Protein AF-A0AA87ALM3-F1 (afdb_monomer)

Organism: NCBI:txid562981

Solvent-accessible surface area (backbone atoms only — not comparable to full-atom values): 8123 Å² total; per-residue (Å²): 112,67,69,60,52,53,49,50,52,51,50,52,59,68,66,51,76,94,57,95,68,66,71,77,33,74,68,50,45,50,55,51,43,54,54,38,52,52,52,49,54,51,22,57,49,38,73,71,51,84,84,54,85,80,40,57,64,40,59,69,47,34,62,58,46,52,49,51,41,50,48,55,53,52,50,56,49,49,52,48,41,77,77,27,73,82,46,48,84,44,40,66,59,57,56,50,46,66,54,50,51,60,53,51,51,53,49,52,54,50,54,50,55,39,47,76,72,72,48,84,88,54,73,66,55,58,53,50,59,75,71,51,81,83,83,78,79,129

Structure (mmCIF, N/CA/C/O backbone):
data_AF-A0AA87ALM3-F1
#
_entry.id   AF-A0AA87ALM3-F1
#
loop_
_atom_site.group_PDB
_atom_site.id
_atom_site.type_symbol
_atom_site.label_atom_id
_atom_site.label_alt_id
_atom_site.label_comp_id
_atom_site.label_asym_id
_atom_site.label_entity_id
_atom_site.label_seq_id
_atom_site.pdbx_PDB_ins_code
_atom_site.Cartn_x
_atom_site.Cartn_y
_atom_site.Cartn_z
_atom_site.occupancy
_atom_site.B_iso_or_equiv
_atom_site.auth_seq_id
_atom_site.auth_comp_id
_atom_site.auth_asym_id
_atom_site.auth_atom_id
_atom_site.pdbx_PDB_model_num
ATOM 1 N N . MET A 1 1 ? 20.406 3.334 21.772 1.00 60.72 1 MET A N 1
ATOM 2 C CA . MET A 1 1 ? 19.668 4.413 21.080 1.00 60.72 1 MET A CA 1
ATOM 3 C C . MET A 1 1 ? 18.177 4.104 20.998 1.00 60.72 1 MET A C 1
ATOM 5 O O . MET A 1 1 ? 17.385 4.985 21.301 1.00 60.72 1 MET A O 1
ATOM 9 N N . ASP A 1 2 ? 17.778 2.857 20.725 1.00 66.44 2 ASP A N 1
ATOM 10 C CA . ASP A 1 2 ? 16.359 2.468 20.630 1.00 66.44 2 ASP A CA 1
ATOM 11 C C . ASP A 1 2 ? 15.555 2.674 21.924 1.00 66.44 2 ASP A C 1
ATOM 13 O O . ASP A 1 2 ? 14.453 3.207 21.864 1.00 66.44 2 ASP A O 1
ATOM 17 N N . ILE A 1 3 ? 16.115 2.357 23.104 1.00 80.31 3 ILE A N 1
ATOM 18 C CA . ILE A 1 3 ? 15.449 2.620 24.399 1.00 80.31 3 ILE A CA 1
ATOM 19 C C . ILE A 1 3 ? 15.096 4.106 24.558 1.00 80.31 3 ILE A C 1
ATOM 21 O O . ILE A 1 3 ? 13.989 4.423 24.976 1.00 80.31 3 ILE A O 1
ATOM 25 N N . PHE A 1 4 ? 16.009 5.016 24.199 1.00 76.81 4 PHE A N 1
ATOM 26 C CA . PHE A 1 4 ? 15.784 6.460 24.318 1.00 76.81 4 PHE A CA 1
ATOM 27 C C . PHE A 1 4 ? 14.701 6.947 23.354 1.00 76.81 4 PHE A C 1
ATOM 29 O O . PHE A 1 4 ? 13.864 7.759 23.738 1.00 76.81 4 PHE A O 1
ATOM 36 N N . ILE A 1 5 ? 14.680 6.417 22.128 1.00 74.00 5 ILE A N 1
ATOM 37 C CA . ILE A 1 5 ? 13.649 6.727 21.131 1.00 74.00 5 ILE A CA 1
ATOM 38 C C . ILE A 1 5 ? 12.281 6.228 21.608 1.00 74.00 5 ILE A C 1
ATOM 40 O O . ILE A 1 5 ? 11.302 6.965 21.535 1.00 74.00 5 ILE A O 1
ATOM 44 N N . LEU A 1 6 ? 12.205 5.013 22.155 1.00 75.44 6 LEU A N 1
ATOM 45 C CA . LEU A 1 6 ? 10.966 4.464 22.713 1.00 75.44 6 LEU A CA 1
ATOM 46 C C . LEU A 1 6 ? 10.465 5.279 23.913 1.00 75.44 6 LEU A C 1
ATOM 48 O O . LEU A 1 6 ? 9.267 5.535 24.020 1.00 75.44 6 LEU A O 1
ATOM 52 N N . LEU A 1 7 ? 11.372 5.741 24.776 1.00 80.88 7 LEU A N 1
ATOM 53 C CA . LEU A 1 7 ? 11.045 6.603 25.915 1.00 80.88 7 LEU A CA 1
ATOM 54 C C . LEU A 1 7 ? 10.526 7.970 25.450 1.00 80.88 7 LEU A C 1
ATOM 56 O O . LEU A 1 7 ? 9.526 8.456 25.973 1.00 80.88 7 LEU A O 1
ATOM 60 N N . LEU A 1 8 ? 11.150 8.549 24.421 1.00 76.94 8 LEU A N 1
ATOM 61 C CA . LEU A 1 8 ? 10.709 9.796 23.799 1.00 76.94 8 LEU A CA 1
ATOM 62 C C . LEU A 1 8 ? 9.315 9.639 23.176 1.00 76.94 8 LEU A C 1
ATOM 64 O O . LEU A 1 8 ? 8.441 10.463 23.420 1.00 76.94 8 LEU A O 1
ATOM 68 N N . ILE A 1 9 ? 9.074 8.557 22.431 1.00 79.69 9 ILE A N 1
ATOM 69 C CA . ILE A 1 9 ? 7.758 8.252 21.849 1.00 79.69 9 ILE A CA 1
ATOM 70 C C . ILE A 1 9 ? 6.713 8.089 22.955 1.00 79.69 9 ILE A C 1
ATOM 72 O O . ILE A 1 9 ? 5.637 8.673 22.861 1.00 79.69 9 ILE A O 1
ATOM 76 N N . SER A 1 10 ? 7.029 7.354 24.024 1.00 81.00 10 SER A N 1
ATOM 77 C CA . SER A 1 10 ? 6.128 7.175 25.166 1.00 81.00 10 SER A CA 1
ATOM 78 C C . SER A 1 10 ? 5.821 8.496 25.876 1.00 81.00 10 SER A C 1
ATOM 80 O O . SER A 1 10 ? 4.682 8.715 26.283 1.00 81.00 10 SER A O 1
ATOM 82 N N . LEU A 1 11 ? 6.809 9.385 26.006 1.00 84.12 11 LEU A N 1
ATOM 83 C CA . LEU A 1 11 ? 6.631 10.725 26.565 1.00 84.12 11 LEU A CA 1
ATOM 84 C C . LEU A 1 11 ? 5.727 11.578 25.670 1.00 84.12 11 LEU A C 1
ATOM 86 O O . LEU A 1 11 ? 4.799 12.210 26.167 1.00 84.12 11 LEU A O 1
ATOM 90 N N . PHE A 1 12 ? 5.949 11.557 24.354 1.00 79.19 12 PHE A N 1
ATOM 91 C CA . PHE A 1 12 ? 5.086 12.242 23.394 1.00 79.19 12 PHE A CA 1
ATOM 92 C C . PHE A 1 12 ? 3.653 11.714 23.451 1.00 79.19 12 PHE A C 1
ATOM 94 O O . PHE A 1 12 ? 2.736 12.522 23.494 1.00 79.19 12 PHE A O 1
ATOM 101 N N . VAL A 1 13 ? 3.449 10.393 23.525 1.00 78.75 13 VAL A N 1
ATOM 102 C CA . VAL A 1 13 ? 2.116 9.785 23.686 1.00 78.75 13 VAL A CA 1
ATOM 103 C C . VAL A 1 13 ? 1.457 10.223 24.994 1.00 78.75 13 VAL A C 1
ATOM 105 O O . VAL A 1 13 ? 0.269 10.533 24.999 1.00 78.75 13 VAL A O 1
ATOM 108 N N . TYR A 1 14 ? 2.215 10.294 26.088 1.00 79.56 14 TYR A N 1
ATOM 109 C CA . TYR A 1 14 ? 1.717 10.773 27.379 1.00 79.56 14 TYR A CA 1
ATOM 110 C C . TYR A 1 14 ? 1.316 12.258 27.347 1.00 79.56 14 TYR A C 1
ATOM 112 O O . TYR A 1 14 ? 0.363 12.655 28.012 1.00 79.56 14 TYR A O 1
ATOM 120 N N . LEU A 1 15 ? 2.018 13.068 26.549 1.00 77.94 15 LEU A N 1
ATOM 121 C CA . LEU A 1 15 ? 1.742 14.492 26.344 1.00 77.94 15 LEU A CA 1
ATOM 122 C C . LEU A 1 15 ? 0.576 14.761 25.380 1.00 77.94 15 LEU A C 1
ATOM 124 O O . LEU A 1 15 ? 0.150 15.912 25.272 1.00 77.94 15 LEU A O 1
ATOM 128 N N . ILE A 1 16 ? 0.048 13.746 24.680 1.00 75.50 16 ILE A N 1
ATOM 129 C CA . ILE A 1 16 ? -1.128 13.930 23.823 1.00 75.50 16 ILE A CA 1
ATOM 130 C C . ILE A 1 16 ? -2.324 14.258 24.727 1.00 75.50 16 ILE A C 1
ATOM 132 O O . ILE A 1 16 ? -2.697 13.441 25.575 1.00 75.50 16 ILE A O 1
ATOM 136 N N . PRO A 1 17 ? -2.951 15.437 24.565 1.00 70.94 17 PRO A N 1
ATOM 137 C CA . PRO A 1 17 ? -4.097 15.811 25.373 1.00 70.94 17 PRO A CA 1
ATOM 138 C C . PRO A 1 17 ? -5.227 14.805 25.142 1.00 70.94 17 PRO A C 1
ATOM 140 O O . PRO A 1 17 ? -5.654 14.589 24.007 1.00 70.94 17 PRO A O 1
ATOM 143 N N . LYS A 1 18 ? -5.709 14.187 26.229 1.00 63.50 18 LYS A N 1
ATOM 144 C CA . LYS A 1 18 ? -6.870 13.288 26.210 1.00 63.50 18 LYS A CA 1
ATOM 145 C C . LYS A 1 18 ? -8.108 14.092 25.838 1.00 63.50 18 LYS A C 1
ATOM 147 O O . LYS A 1 18 ? -8.776 14.674 26.684 1.00 63.50 18 LYS A O 1
ATOM 152 N N . THR A 1 19 ? -8.353 14.159 24.546 1.00 66.88 19 THR A N 1
ATOM 153 C CA . THR A 1 19 ? -9.494 14.815 23.924 1.00 66.88 19 THR A CA 1
ATOM 154 C C . THR A 1 19 ? -10.266 13.739 23.168 1.00 66.88 19 THR A C 1
ATOM 156 O O . THR A 1 19 ? -9.651 12.819 22.632 1.00 66.88 19 THR A O 1
ATOM 159 N N . ASP A 1 20 ? -11.597 13.833 23.114 1.00 65.81 20 ASP A N 1
ATOM 160 C CA . ASP A 1 20 ? -12.475 12.844 22.451 1.00 65.81 20 ASP A CA 1
ATOM 161 C C . ASP A 1 20 ? -12.348 12.827 20.911 1.00 65.81 20 ASP A C 1
ATOM 163 O O . ASP A 1 20 ? -13.211 12.323 20.191 1.00 65.81 20 ASP A O 1
ATOM 167 N N . VAL A 1 21 ? -11.276 13.400 20.363 1.00 69.88 21 VAL A N 1
ATOM 168 C CA . VAL A 1 21 ? -11.003 13.353 18.928 1.00 69.88 21 VAL A CA 1
ATOM 169 C C . VAL A 1 21 ? -10.593 11.943 18.521 1.00 69.88 21 VAL A C 1
ATOM 171 O O . VAL A 1 21 ? -9.644 11.359 19.042 1.00 69.88 21 VAL A O 1
ATOM 174 N N . ASP A 1 22 ? -11.294 11.406 17.525 1.00 75.00 22 ASP A N 1
ATOM 175 C CA . ASP A 1 22 ? -10.971 10.119 16.916 1.00 75.00 22 ASP A CA 1
ATOM 176 C C . ASP A 1 22 ? -9.685 10.226 16.074 1.00 75.00 22 ASP A C 1
ATOM 178 O O . ASP A 1 22 ? -9.694 10.468 14.857 1.00 75.00 22 ASP A O 1
ATOM 182 N N . TYR A 1 23 ? -8.546 10.050 16.747 1.00 71.94 23 TYR A N 1
ATOM 183 C CA . TYR A 1 23 ? -7.212 10.042 16.143 1.00 71.94 23 TYR A CA 1
ATOM 184 C C . TYR A 1 23 ? -7.048 8.947 15.079 1.00 71.94 23 TYR A C 1
ATOM 186 O O . TYR A 1 23 ? -6.234 9.106 14.164 1.00 71.94 23 TYR A O 1
ATOM 194 N N . LEU A 1 24 ? -7.833 7.866 15.161 1.00 78.38 24 LEU A N 1
ATOM 195 C CA . LEU A 1 24 ? -7.831 6.754 14.208 1.00 78.38 24 LEU A CA 1
ATOM 196 C C . LEU A 1 24 ? -8.951 6.851 13.165 1.00 78.38 24 LEU A C 1
ATOM 198 O O . LEU A 1 24 ? -9.148 5.920 12.377 1.00 78.38 24 LEU A O 1
ATOM 202 N N . SER A 1 25 ? -9.609 8.006 13.071 1.00 81.19 25 SER A N 1
ATOM 203 C CA . SER A 1 25 ? -10.582 8.276 12.021 1.00 81.19 25 SER A CA 1
ATOM 204 C C . SER A 1 25 ? -9.985 8.041 10.630 1.00 81.19 25 SER A C 1
ATOM 206 O O . SER A 1 25 ? -8.786 8.210 10.370 1.00 81.19 25 SER A O 1
ATOM 208 N N . ASN A 1 26 ? -10.841 7.682 9.672 1.00 79.81 26 ASN A N 1
ATOM 209 C CA . ASN A 1 26 ? -10.420 7.407 8.295 1.00 79.81 26 ASN A CA 1
ATOM 210 C C . ASN A 1 26 ? -9.682 8.605 7.658 1.00 79.81 26 ASN A C 1
ATOM 212 O O . ASN A 1 26 ? -8.780 8.423 6.845 1.00 79.81 26 ASN A O 1
ATOM 216 N N . LYS A 1 27 ? -10.038 9.840 8.039 1.00 83.69 27 LYS A N 1
ATOM 217 C CA . LYS A 1 27 ? -9.372 11.059 7.557 1.00 83.69 27 LYS A CA 1
ATOM 218 C C . LYS A 1 27 ? -7.944 11.170 8.104 1.00 83.69 27 LYS A C 1
ATOM 220 O O . LYS A 1 27 ? -7.017 11.308 7.312 1.00 83.69 27 LYS A O 1
ATOM 225 N N . SER A 1 28 ? -7.781 11.045 9.423 1.00 82.69 28 SER A N 1
ATOM 226 C CA . SER A 1 28 ? -6.485 11.129 10.111 1.00 82.69 28 SER A CA 1
ATOM 227 C C . SER A 1 28 ? -5.529 10.013 9.677 1.00 82.69 28 SER A C 1
ATOM 229 O O . SER A 1 28 ? -4.380 10.249 9.303 1.00 82.69 28 SER A O 1
ATOM 231 N N . THR A 1 29 ? -6.026 8.776 9.616 1.00 85.69 29 THR A N 1
ATOM 232 C CA . THR A 1 29 ? -5.212 7.625 9.203 1.00 85.69 29 THR A CA 1
ATOM 233 C C . THR A 1 29 ? -4.799 7.695 7.734 1.00 85.69 29 THR A C 1
ATOM 235 O O . THR A 1 29 ? -3.701 7.255 7.398 1.00 85.69 29 THR A O 1
ATOM 238 N N . LYS A 1 30 ? -5.622 8.268 6.844 1.00 86.50 30 LYS A N 1
ATOM 239 C CA . LYS A 1 30 ? -5.244 8.512 5.441 1.00 86.50 30 LYS A CA 1
ATOM 240 C C . LYS A 1 30 ? -4.141 9.558 5.310 1.00 86.50 30 LYS A C 1
ATOM 242 O O . LYS A 1 30 ? -3.179 9.304 4.589 1.00 86.50 30 LYS A O 1
ATOM 247 N N . SER A 1 31 ? -4.251 10.696 5.999 1.00 85.62 31 SER A N 1
ATOM 248 C CA . SER A 1 31 ? -3.202 11.723 5.966 1.00 85.62 31 SER A CA 1
ATOM 249 C C . SER A 1 31 ? -1.896 11.208 6.568 1.00 85.62 31 SER A C 1
ATOM 251 O O . SER A 1 31 ? -0.836 11.402 5.977 1.00 85.62 31 SER A O 1
ATOM 253 N N . LEU A 1 32 ? -1.970 10.464 7.678 1.00 87.75 32 LEU A N 1
ATOM 254 C CA . LEU A 1 32 ? -0.801 9.858 8.313 1.00 87.75 32 LEU A CA 1
ATOM 255 C C . LEU A 1 32 ? -0.136 8.808 7.413 1.00 87.75 32 LEU A C 1
ATOM 257 O O . LEU A 1 32 ? 1.080 8.824 7.261 1.00 87.75 32 LEU A O 1
ATOM 261 N N . LYS A 1 33 ? -0.907 7.941 6.742 1.00 87.81 33 LYS A N 1
ATOM 262 C CA . LYS A 1 33 ? -0.366 7.006 5.736 1.00 87.81 33 LYS A CA 1
ATOM 263 C C . LYS A 1 33 ? 0.339 7.727 4.591 1.00 87.81 33 LYS A C 1
ATOM 265 O O . LYS A 1 33 ? 1.381 7.257 4.153 1.00 87.81 33 LYS A O 1
ATOM 270 N N . GLY A 1 34 ? -0.213 8.846 4.119 1.00 89.25 34 GLY A N 1
ATOM 271 C CA . GLY A 1 34 ? 0.414 9.669 3.083 1.00 89.25 34 GLY A CA 1
ATOM 272 C C . GLY A 1 34 ? 1.772 10.219 3.524 1.00 89.25 34 GLY A C 1
ATOM 273 O O . GLY A 1 34 ? 2.753 10.082 2.799 1.00 89.25 34 GLY A O 1
ATOM 274 N N . LEU A 1 35 ? 1.851 10.758 4.744 1.00 89.25 35 LEU A N 1
ATOM 275 C CA . LEU A 1 35 ? 3.109 11.238 5.322 1.00 89.25 35 LEU A CA 1
ATOM 276 C C . LEU A 1 35 ? 4.129 10.102 5.498 1.00 89.25 35 LEU A C 1
ATOM 278 O O . LEU A 1 35 ? 5.288 10.239 5.115 1.00 89.25 35 LEU A O 1
ATOM 282 N N . LEU A 1 36 ? 3.693 8.956 6.026 1.00 89.31 36 LEU A N 1
ATOM 283 C CA . LEU A 1 36 ? 4.551 7.782 6.190 1.00 89.31 36 LEU A CA 1
ATOM 284 C C . LEU A 1 36 ? 5.066 7.260 4.843 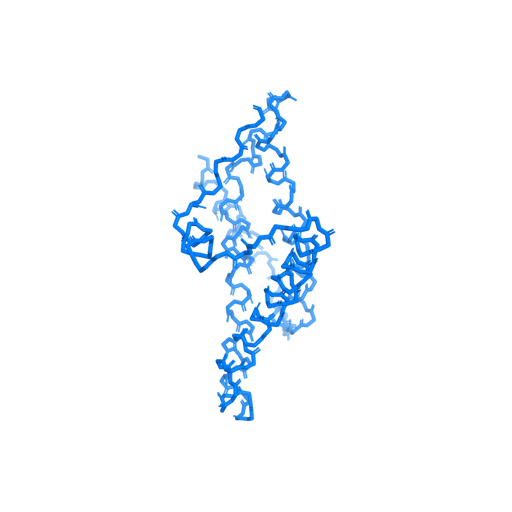1.00 89.31 36 LEU A C 1
ATOM 286 O O . LEU A 1 36 ? 6.230 6.887 4.755 1.00 89.31 36 LEU A O 1
ATOM 290 N N . ALA A 1 37 ? 4.251 7.284 3.784 1.00 90.94 37 ALA A N 1
ATOM 291 C CA . ALA A 1 37 ? 4.690 6.898 2.444 1.00 90.94 37 ALA A CA 1
ATOM 292 C C . ALA A 1 37 ? 5.839 7.783 1.930 1.00 90.94 37 ALA A C 1
ATOM 294 O O . ALA A 1 37 ? 6.788 7.259 1.350 1.00 90.94 37 ALA A O 1
ATOM 295 N N . LEU A 1 38 ? 5.810 9.095 2.197 1.00 89.19 38 LEU A N 1
ATOM 296 C CA . LEU A 1 38 ? 6.927 9.991 1.868 1.00 89.19 38 LEU A CA 1
ATOM 297 C C . LEU A 1 38 ? 8.198 9.611 2.635 1.00 89.19 38 LEU A C 1
ATOM 299 O O . LEU A 1 38 ? 9.272 9.527 2.044 1.00 89.19 38 LEU A O 1
ATOM 303 N N . PHE A 1 39 ? 8.086 9.315 3.931 1.00 85.75 39 PHE A N 1
ATOM 304 C CA . PHE A 1 39 ? 9.237 8.876 4.721 1.00 85.75 39 PHE A CA 1
ATOM 305 C C . PHE A 1 39 ? 9.817 7.535 4.259 1.00 85.75 39 PHE A C 1
ATOM 307 O O . PHE A 1 39 ? 11.033 7.361 4.300 1.00 85.75 39 PHE A O 1
ATOM 314 N N . ILE A 1 40 ? 8.988 6.610 3.769 1.00 88.19 40 ILE A N 1
ATOM 315 C CA . ILE A 1 40 ? 9.455 5.351 3.170 1.00 88.19 40 ILE A CA 1
ATOM 316 C C . ILE A 1 40 ? 10.274 5.626 1.902 1.00 88.19 40 ILE A C 1
ATOM 318 O O . ILE A 1 40 ? 11.331 5.024 1.712 1.00 88.19 40 ILE A O 1
ATOM 322 N N . ILE A 1 41 ? 9.836 6.566 1.057 1.00 87.25 41 ILE A N 1
ATOM 323 C CA . ILE A 1 41 ? 10.599 6.983 -0.130 1.00 87.25 41 ILE A CA 1
ATOM 324 C C . ILE A 1 41 ? 11.952 7.568 0.287 1.00 87.25 41 ILE A C 1
ATOM 326 O O . ILE A 1 41 ? 12.978 7.164 -0.258 1.00 87.25 41 ILE A O 1
ATOM 330 N N . PHE A 1 42 ? 11.976 8.467 1.276 1.00 82.94 42 PHE A N 1
ATOM 331 C CA . PHE A 1 42 ? 13.226 9.045 1.779 1.00 82.94 42 PHE A CA 1
ATOM 332 C C . PHE A 1 42 ? 14.162 7.995 2.384 1.00 82.94 42 PHE A C 1
ATOM 334 O O . PHE A 1 42 ? 15.364 8.050 2.143 1.00 82.94 42 PHE A O 1
ATOM 341 N N . HIS A 1 43 ? 13.626 7.006 3.102 1.00 83.69 43 HIS A N 1
ATOM 342 C CA . HIS A 1 43 ? 14.406 5.885 3.622 1.00 83.69 43 HIS A CA 1
ATOM 343 C C . HIS A 1 43 ? 15.086 5.088 2.497 1.00 83.69 43 HIS A C 1
ATOM 345 O O . HIS A 1 43 ? 16.291 4.858 2.546 1.00 83.69 43 HIS A O 1
ATOM 351 N N . HIS A 1 44 ? 14.353 4.716 1.446 1.00 84.44 44 HIS A N 1
ATOM 352 C CA . HIS A 1 44 ? 14.949 4.001 0.313 1.00 84.44 44 HIS A CA 1
ATOM 353 C C . HIS A 1 44 ? 15.927 4.862 -0.490 1.00 84.44 44 HIS A C 1
ATOM 355 O O . HIS A 1 44 ? 16.927 4.353 -0.994 1.00 84.44 44 HIS A O 1
ATOM 361 N N . LEU A 1 45 ? 15.673 6.167 -0.603 1.00 82.44 45 LEU A N 1
ATOM 362 C CA . LEU A 1 45 ? 16.601 7.096 -1.243 1.00 82.44 45 LEU A CA 1
ATOM 363 C C . LEU A 1 45 ? 17.910 7.200 -0.449 1.00 82.44 45 LEU A C 1
ATOM 365 O O . LEU A 1 45 ? 18.988 7.158 -1.034 1.00 82.44 45 LEU A O 1
ATOM 369 N N . SER A 1 46 ? 17.813 7.235 0.879 1.00 75.44 46 SER A N 1
ATOM 370 C CA . SER A 1 46 ? 18.956 7.220 1.791 1.00 75.44 46 SER A CA 1
ATOM 371 C C . SER A 1 46 ? 19.809 5.955 1.675 1.00 75.44 46 SER A C 1
ATOM 373 O O . SER A 1 46 ? 21.008 6.030 1.893 1.00 75.44 46 SER A O 1
ATOM 375 N N . GLN A 1 47 ? 19.223 4.805 1.330 1.00 74.00 47 GLN A N 1
ATOM 376 C CA . GLN A 1 47 ? 19.982 3.568 1.089 1.00 74.00 47 GLN A CA 1
ATOM 377 C C . GLN A 1 47 ? 20.745 3.5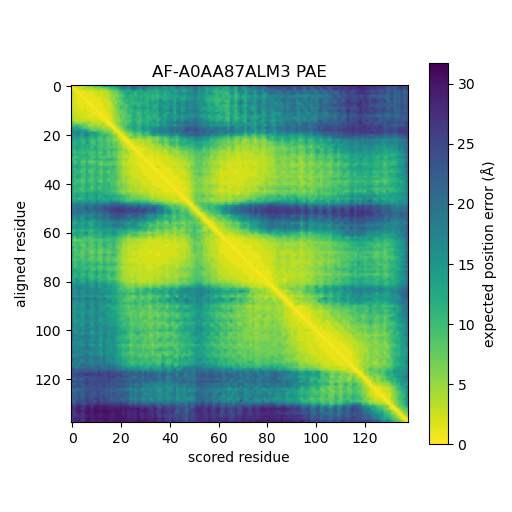90 -0.243 1.00 74.00 47 GLN A C 1
ATOM 379 O O . GLN A 1 47 ? 21.738 2.885 -0.398 1.00 74.00 47 GLN A O 1
ATOM 384 N N . LYS A 1 48 ? 20.278 4.376 -1.222 1.00 75.50 48 LYS A N 1
ATOM 385 C CA . LYS A 1 48 ? 20.917 4.505 -2.542 1.00 75.50 48 LYS A CA 1
ATOM 386 C C . LYS A 1 48 ? 21.976 5.602 -2.595 1.00 75.50 48 LYS A C 1
ATOM 388 O O . LYS A 1 48 ? 22.872 5.535 -3.430 1.00 75.50 48 LYS A O 1
ATOM 393 N N . ILE A 1 49 ? 21.860 6.615 -1.741 1.00 70.50 49 ILE A N 1
ATOM 394 C CA . ILE A 1 49 ? 22.807 7.726 -1.661 1.00 70.50 49 ILE A CA 1
ATOM 395 C C . ILE A 1 49 ? 23.783 7.432 -0.520 1.00 70.50 49 ILE A C 1
ATOM 397 O O . ILE A 1 49 ? 23.486 7.674 0.643 1.00 70.50 49 ILE A O 1
ATOM 401 N N . THR A 1 50 ? 24.962 6.914 -0.858 1.00 61.84 50 THR A N 1
ATOM 402 C CA . THR A 1 50 ? 26.040 6.580 0.092 1.00 61.84 50 THR A CA 1
ATOM 403 C C . THR A 1 50 ? 26.878 7.786 0.535 1.00 61.84 50 THR A C 1
ATOM 405 O O . THR A 1 50 ? 27.781 7.643 1.356 1.00 61.84 50 THR A O 1
ATOM 408 N N . THR A 1 51 ? 26.594 8.988 0.026 1.00 54.72 51 THR A N 1
ATOM 409 C CA . THR A 1 51 ? 27.398 10.191 0.276 1.00 54.72 51 THR A CA 1
ATOM 410 C C . THR A 1 51 ? 26.753 11.074 1.351 1.00 54.72 51 THR A C 1
ATOM 412 O O . THR A 1 51 ? 25.957 11.960 1.046 1.00 54.72 51 THR A O 1
ATOM 415 N N . GLY A 1 52 ? 27.101 10.845 2.621 1.00 57.03 52 GLY A N 1
ATOM 416 C CA . GLY A 1 52 ? 26.791 11.756 3.730 1.00 57.03 52 GLY A CA 1
ATOM 417 C C . GLY A 1 52 ? 26.433 11.044 5.034 1.00 57.03 52 GLY A C 1
ATOM 418 O O . GLY A 1 52 ? 25.389 10.403 5.127 1.00 57.03 52 GLY A O 1
ATOM 419 N N . GLU A 1 53 ? 27.255 11.218 6.073 1.00 59.66 53 GLU A N 1
ATOM 420 C CA . GLU A 1 53 ? 27.088 10.544 7.376 1.00 59.66 53 GLU A CA 1
ATOM 421 C C . GLU A 1 53 ? 25.723 10.799 8.044 1.00 59.66 53 GLU A C 1
ATOM 423 O O . GLU A 1 53 ? 25.211 9.946 8.768 1.00 59.66 53 GLU A O 1
ATOM 428 N N . ASN A 1 54 ? 25.072 11.923 7.723 1.00 57.94 54 ASN A N 1
ATOM 429 C CA . ASN A 1 54 ? 23.769 12.318 8.267 1.00 57.94 54 ASN A CA 1
ATOM 430 C C . ASN A 1 54 ? 22.578 11.487 7.749 1.00 57.94 54 ASN A C 1
ATOM 432 O O . ASN A 1 54 ? 21.516 11.496 8.375 1.00 57.94 54 ASN A O 1
ATOM 436 N N . PHE A 1 55 ? 22.726 10.771 6.629 1.00 56.41 55 PHE A N 1
ATOM 437 C CA . PHE A 1 55 ? 21.653 9.953 6.049 1.00 56.41 55 PHE A CA 1
ATOM 438 C C . PHE A 1 55 ? 21.549 8.557 6.683 1.00 56.41 55 PHE A C 1
ATOM 440 O O . PHE A 1 55 ? 20.468 7.977 6.704 1.00 56.41 55 PHE A O 1
ATOM 447 N N . SER A 1 56 ? 22.608 8.060 7.327 1.00 60.97 56 SER A N 1
ATOM 448 C CA . SER A 1 56 ? 22.607 6.764 8.033 1.00 60.97 56 SER A CA 1
ATOM 449 C C . SER A 1 56 ? 21.493 6.630 9.091 1.00 60.97 56 SER A C 1
ATOM 451 O O . SER A 1 56 ? 20.923 5.556 9.285 1.00 60.97 56 SER A O 1
ATOM 453 N N . ASN A 1 57 ? 21.085 7.738 9.721 1.00 62.66 57 ASN A N 1
ATOM 454 C CA . ASN A 1 57 ? 19.986 7.760 10.694 1.00 62.66 57 ASN A CA 1
ATOM 455 C C . ASN A 1 57 ? 18.623 7.382 10.078 1.00 62.66 57 ASN A C 1
ATOM 457 O O . ASN A 1 57 ? 17.773 6.797 10.757 1.00 62.66 57 ASN A O 1
ATOM 461 N N . PHE A 1 58 ? 18.406 7.666 8.789 1.00 64.12 58 PHE A N 1
ATOM 462 C CA . PHE A 1 58 ? 17.187 7.262 8.082 1.00 64.12 58 PHE A CA 1
ATOM 463 C C . PHE A 1 58 ? 17.161 5.767 7.770 1.00 64.12 58 PHE A C 1
ATOM 465 O O . PHE A 1 58 ? 16.074 5.199 7.648 1.00 64.12 58 PHE A O 1
ATOM 472 N N . GLU A 1 59 ? 18.314 5.104 7.691 1.00 63.84 59 GLU A N 1
A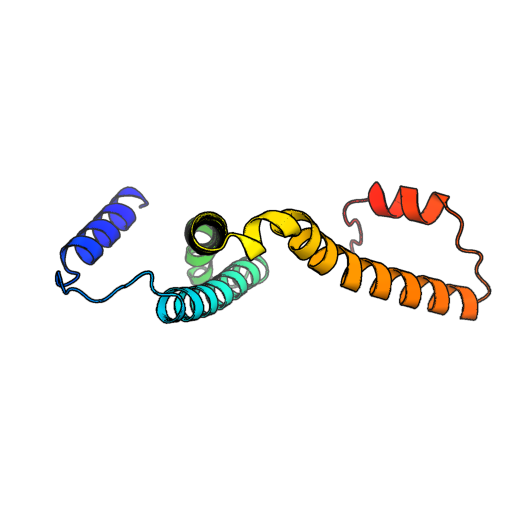TOM 473 C CA . GLU A 1 59 ? 18.405 3.661 7.468 1.00 63.84 59 GLU A CA 1
ATOM 474 C C . GLU A 1 59 ? 17.805 2.874 8.644 1.00 63.84 59 GLU A C 1
ATOM 476 O O . GLU A 1 59 ? 16.990 1.970 8.452 1.00 63.84 59 GLU A O 1
ATOM 481 N N . TYR A 1 60 ? 18.112 3.277 9.880 1.00 66.81 60 TYR A N 1
ATOM 482 C CA . TYR A 1 60 ? 17.553 2.644 11.078 1.00 66.81 60 TYR A CA 1
ATOM 483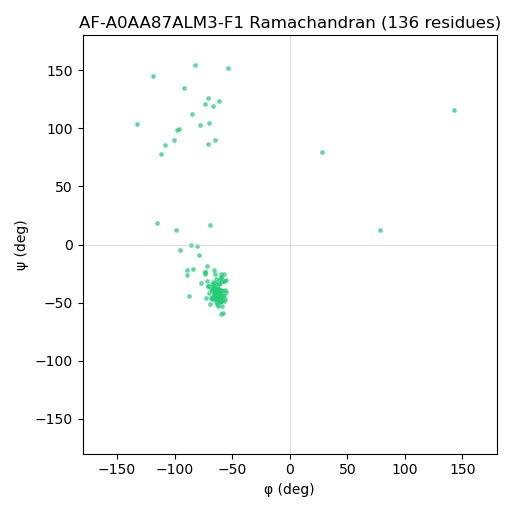 C C . TYR A 1 60 ? 16.065 2.951 11.279 1.00 66.81 60 TYR A C 1
ATOM 485 O O . TYR A 1 60 ? 15.303 2.081 11.713 1.00 66.81 60 TYR A O 1
ATOM 493 N N . MET A 1 61 ? 15.624 4.165 10.933 1.00 72.44 61 MET A N 1
ATOM 494 C CA . MET A 1 61 ? 14.243 4.597 11.164 1.00 72.44 61 MET A CA 1
ATOM 495 C C . MET A 1 61 ? 13.237 3.945 10.202 1.00 72.44 61 MET A C 1
ATOM 497 O O . MET A 1 61 ? 12.062 3.797 10.546 1.00 72.44 61 MET A O 1
ATOM 501 N N . GLY A 1 62 ? 13.690 3.487 9.030 1.00 76.81 62 GLY A N 1
ATOM 502 C CA . GLY A 1 62 ? 12.834 2.881 8.007 1.00 76.81 62 GLY A CA 1
ATOM 503 C C . GLY A 1 62 ? 12.004 1.701 8.504 1.00 76.81 62 GLY A C 1
ATOM 504 O O . GLY A 1 62 ? 10.811 1.632 8.211 1.00 76.81 62 GLY A O 1
ATOM 505 N N . ARG A 1 63 ? 12.582 0.817 9.331 1.00 80.19 63 ARG A N 1
ATOM 506 C CA . ARG A 1 63 ? 11.861 -0.344 9.888 1.00 80.19 63 ARG A CA 1
ATOM 507 C C . ARG A 1 63 ? 10.623 0.069 10.682 1.00 80.19 63 ARG A C 1
ATOM 509 O O . ARG A 1 63 ? 9.554 -0.505 10.485 1.00 80.19 63 ARG A O 1
ATOM 516 N N . TYR A 1 64 ? 10.744 1.089 11.528 1.00 83.56 64 TYR A N 1
ATOM 517 C CA . TYR A 1 64 ? 9.635 1.580 12.345 1.00 83.56 64 TYR A CA 1
ATOM 518 C C . TYR A 1 64 ? 8.571 2.291 11.500 1.00 83.56 64 TYR A C 1
ATOM 520 O O . TYR A 1 64 ? 7.376 2.062 11.686 1.00 83.56 64 TYR A O 1
ATOM 528 N N . ILE A 1 65 ? 8.992 3.107 10.529 1.00 85.81 65 ILE A N 1
ATOM 529 C CA . ILE A 1 65 ? 8.088 3.847 9.635 1.00 85.81 65 ILE A CA 1
ATOM 530 C C . ILE A 1 65 ? 7.272 2.880 8.769 1.00 85.81 65 ILE A C 1
ATOM 532 O O . ILE A 1 65 ? 6.048 3.002 8.682 1.00 85.81 65 ILE A O 1
ATOM 536 N N . VAL A 1 66 ? 7.933 1.889 8.167 1.00 87.69 66 VAL A N 1
ATOM 537 C CA . VAL A 1 66 ? 7.291 0.850 7.352 1.00 87.69 66 VAL A CA 1
ATOM 538 C C . VAL A 1 66 ? 6.338 0.006 8.205 1.00 87.69 66 VAL A C 1
ATOM 540 O O . VAL A 1 66 ? 5.203 -0.240 7.791 1.00 87.69 66 VAL A O 1
ATOM 543 N N . ALA A 1 67 ? 6.744 -0.381 9.420 1.00 88.62 67 ALA A N 1
ATOM 544 C CA . ALA A 1 67 ? 5.882 -1.112 10.348 1.00 88.62 67 ALA A CA 1
ATOM 545 C C . ALA A 1 67 ? 4.617 -0.316 10.706 1.00 88.62 67 ALA A C 1
ATOM 547 O O . ALA A 1 67 ? 3.513 -0.857 10.636 1.00 88.62 67 ALA A O 1
ATOM 548 N N . LEU A 1 68 ? 4.747 0.979 11.014 1.00 89.06 68 LEU A N 1
ATOM 549 C CA . LEU A 1 68 ? 3.607 1.844 11.326 1.00 89.06 68 LEU A CA 1
ATOM 550 C C . LEU A 1 68 ? 2.681 2.030 10.114 1.00 89.06 68 LEU A C 1
ATOM 552 O O . LEU A 1 68 ? 1.455 1.985 10.249 1.00 89.06 68 LEU A O 1
ATOM 556 N N . PHE A 1 69 ? 3.248 2.177 8.915 1.00 91.12 69 PHE A N 1
ATOM 557 C CA . PHE A 1 69 ? 2.483 2.264 7.672 1.00 91.12 69 PHE A CA 1
ATOM 558 C C . PHE A 1 69 ? 1.656 0.996 7.420 1.00 91.12 69 PHE A C 1
ATOM 560 O O . PHE A 1 69 ? 0.457 1.080 7.115 1.00 91.12 69 PHE A O 1
ATOM 567 N N . PHE A 1 70 ? 2.261 -0.184 7.585 1.00 90.00 70 PHE A N 1
ATOM 568 C CA . PHE A 1 70 ? 1.558 -1.457 7.442 1.00 90.00 70 PHE A CA 1
ATOM 569 C C . PHE A 1 70 ? 0.534 -1.683 8.551 1.00 90.00 70 PHE A C 1
ATOM 571 O O . PHE A 1 70 ? -0.572 -2.133 8.250 1.00 90.00 70 PHE A O 1
ATOM 578 N N . PHE A 1 71 ? 0.841 -1.301 9.790 1.00 90.81 71 PHE A N 1
ATOM 579 C CA . PHE A 1 71 ? -0.090 -1.380 10.912 1.00 90.81 71 PHE A CA 1
ATOM 580 C C . PHE A 1 71 ? -1.356 -0.560 10.650 1.00 90.81 71 PHE A C 1
ATOM 582 O O . PHE A 1 71 ? -2.458 -1.105 10.673 1.00 90.81 71 PHE A O 1
ATOM 589 N N . LEU A 1 72 ? -1.223 0.723 10.296 1.00 89.69 72 LEU A N 1
ATOM 590 C CA . LEU A 1 72 ? -2.374 1.575 9.975 1.00 89.69 72 LEU A CA 1
ATOM 591 C C . LEU A 1 72 ? -3.149 1.045 8.760 1.00 89.69 72 LEU A C 1
ATOM 593 O O . LEU A 1 72 ? -4.374 1.194 8.663 1.00 89.69 72 LEU A O 1
ATOM 597 N N . SER A 1 73 ? -2.448 0.453 7.790 1.00 88.12 73 SER A N 1
ATOM 598 C CA . SER A 1 73 ? -3.055 -0.154 6.601 1.00 88.12 73 SER A CA 1
ATOM 599 C C . SER A 1 73 ? -3.879 -1.388 6.950 1.00 88.12 73 SER A C 1
ATOM 601 O O . SER A 1 73 ? -5.024 -1.484 6.509 1.00 88.12 73 SER A O 1
ATOM 603 N N . GLY A 1 74 ? -3.345 -2.270 7.794 1.00 88.81 74 GLY A N 1
ATOM 604 C CA . GLY A 1 74 ? -4.042 -3.438 8.325 1.00 88.81 74 GLY A CA 1
ATOM 605 C C . GLY A 1 74 ? -5.207 -3.065 9.239 1.00 88.81 74 GLY A C 1
ATOM 606 O O . GLY A 1 74 ? -6.293 -3.609 9.077 1.00 88.81 74 GLY A O 1
ATOM 607 N N . TYR A 1 75 ? -5.032 -2.084 10.126 1.00 88.75 75 TYR A N 1
ATOM 608 C CA . TYR A 1 75 ? -6.085 -1.611 11.026 1.00 88.75 75 TYR A CA 1
ATOM 609 C C . TYR A 1 75 ? -7.295 -1.067 10.261 1.00 88.75 75 TYR A C 1
ATOM 611 O O . TYR A 1 75 ? -8.422 -1.491 10.502 1.00 88.75 75 TYR A O 1
ATOM 619 N N . GLY A 1 76 ? -7.073 -0.186 9.279 1.00 87.19 76 GLY A N 1
ATOM 620 C CA . GLY A 1 76 ? -8.167 0.342 8.456 1.00 87.19 76 GLY A CA 1
ATOM 621 C C . GLY A 1 76 ? -8.891 -0.755 7.667 1.00 87.19 76 GLY A C 1
ATOM 622 O O . GLY A 1 76 ? -10.106 -0.698 7.490 1.00 87.19 76 GLY A O 1
ATOM 623 N N . LEU A 1 77 ? -8.151 -1.781 7.239 1.00 87.06 77 LEU A N 1
ATOM 624 C CA . LEU A 1 77 ? -8.705 -2.945 6.559 1.00 87.06 77 LEU A CA 1
ATOM 625 C C . LEU A 1 77 ? -9.558 -3.804 7.498 1.00 87.06 77 LEU A C 1
ATOM 627 O O . LEU A 1 77 ? -10.667 -4.180 7.132 1.00 87.06 77 LEU A O 1
ATOM 631 N N . TYR A 1 78 ? -9.059 -4.076 8.705 1.00 87.06 78 TYR A N 1
ATOM 632 C CA . TYR A 1 78 ? -9.773 -4.805 9.748 1.00 87.06 78 TYR A CA 1
ATOM 633 C C . TYR A 1 78 ? -11.045 -4.069 10.169 1.00 87.06 78 TYR A C 1
ATOM 635 O O . TYR A 1 78 ? -12.109 -4.673 10.219 1.00 87.06 78 TYR A O 1
ATOM 643 N N . PHE A 1 79 ? -10.967 -2.758 10.394 1.00 86.25 79 PHE A N 1
ATOM 644 C CA . PHE A 1 79 ? -12.126 -1.940 10.740 1.00 86.25 79 PHE A CA 1
ATOM 645 C C . PHE A 1 79 ? -13.199 -1.994 9.645 1.00 86.25 79 PHE A C 1
ATOM 647 O O . PHE A 1 79 ? -14.378 -2.204 9.933 1.00 86.25 79 PHE A O 1
ATOM 654 N N . GLN A 1 80 ? -12.796 -1.863 8.376 1.00 84.06 80 GLN A N 1
ATOM 655 C CA . GLN A 1 80 ? -13.718 -1.959 7.245 1.00 84.06 80 GLN A CA 1
ATOM 656 C C . GLN A 1 80 ? -14.301 -3.368 7.090 1.00 84.06 80 GLN A C 1
ATOM 658 O O . GLN A 1 80 ? -15.478 -3.508 6.766 1.00 84.06 80 GLN A O 1
ATOM 663 N N . TYR A 1 81 ? -13.496 -4.400 7.342 1.00 85.06 81 TYR A N 1
ATOM 664 C CA . TYR A 1 81 ? -13.947 -5.783 7.359 1.00 85.06 81 TYR A CA 1
ATOM 665 C C . TYR A 1 81 ? -14.980 -6.005 8.458 1.00 85.06 81 TYR A C 1
ATOM 667 O O . TYR A 1 81 ? -16.078 -6.446 8.156 1.00 85.06 81 TYR A O 1
ATOM 675 N N . SER A 1 82 ? -14.695 -5.640 9.704 1.00 85.25 82 SER A N 1
ATOM 676 C CA . SER A 1 82 ? -15.574 -5.898 10.847 1.00 85.25 82 SER A CA 1
ATOM 677 C C . SER A 1 82 ? -16.903 -5.145 10.775 1.00 85.25 82 SER A C 1
ATOM 679 O O . SER A 1 82 ? -17.935 -5.744 11.079 1.00 85.25 82 SER A O 1
ATOM 681 N N . ASN A 1 83 ? -16.896 -3.893 10.303 1.00 83.19 83 ASN A N 1
ATOM 682 C CA . ASN A 1 83 ? -18.056 -2.996 10.357 1.00 83.19 83 ASN A CA 1
ATOM 683 C C . ASN A 1 83 ? -18.915 -2.960 9.084 1.00 83.19 83 ASN A C 1
ATOM 685 O O . ASN A 1 83 ? -19.936 -2.276 9.066 1.00 83.19 83 ASN A O 1
ATOM 689 N N . ASN A 1 84 ? -18.532 -3.648 8.003 1.00 80.88 84 ASN A N 1
ATOM 690 C CA . ASN A 1 84 ? -19.269 -3.584 6.740 1.00 80.88 84 ASN A CA 1
ATOM 691 C C . ASN A 1 84 ? -19.512 -4.981 6.151 1.00 80.88 84 ASN A C 1
ATOM 693 O O . ASN A 1 84 ? -18.623 -5.592 5.561 1.00 80.88 84 ASN A O 1
ATOM 697 N N . VAL A 1 85 ? -20.745 -5.477 6.289 1.00 76.69 85 VAL A N 1
ATOM 698 C CA . VAL A 1 85 ? -21.148 -6.832 5.865 1.00 76.69 85 VAL A CA 1
ATOM 699 C C . VAL A 1 85 ? -20.931 -7.039 4.359 1.00 76.69 85 VAL A C 1
ATOM 701 O O . VAL A 1 85 ? -20.309 -8.019 3.956 1.00 76.69 85 VAL A O 1
ATOM 704 N N . ASN A 1 86 ? -21.288 -6.048 3.535 1.00 77.69 86 ASN A N 1
ATOM 705 C CA . ASN A 1 86 ? -21.072 -6.069 2.080 1.00 77.69 86 ASN A CA 1
ATOM 706 C C . ASN A 1 86 ? -19.584 -6.076 1.686 1.00 77.69 86 ASN A C 1
ATOM 708 O O . ASN A 1 86 ? -19.210 -6.497 0.586 1.00 77.69 86 ASN A O 1
ATOM 712 N N . TYR A 1 87 ? -18.714 -5.555 2.555 1.00 76.12 87 TYR A N 1
ATOM 713 C CA . TYR A 1 87 ? -17.274 -5.580 2.335 1.00 76.12 87 TYR A CA 1
ATOM 714 C C . TYR A 1 87 ? -16.679 -6.962 2.631 1.00 76.12 87 TYR A C 1
ATOM 716 O O . TYR A 1 87 ? -15.762 -7.362 1.915 1.00 76.12 87 TYR A O 1
ATOM 724 N N . LYS A 1 88 ? -17.221 -7.707 3.608 1.00 76.00 88 LYS A N 1
ATOM 725 C CA . LYS A 1 88 ? -16.763 -9.062 3.973 1.00 76.00 88 LYS A CA 1
ATOM 726 C C . LYS A 1 88 ? -16.941 -10.060 2.834 1.00 76.00 88 LYS A C 1
ATOM 728 O O . LYS A 1 88 ? -15.974 -10.711 2.451 1.00 76.00 88 LYS A O 1
ATOM 733 N N . GLU A 1 89 ? -18.140 -10.129 2.254 1.00 80.31 89 GLU A N 1
ATOM 734 C CA . GLU A 1 89 ? -18.492 -11.154 1.254 1.00 80.31 89 GLU A CA 1
ATOM 735 C C . GLU A 1 89 ? -17.594 -11.128 0.013 1.00 80.31 89 GLU A C 1
ATOM 737 O O . GLU A 1 89 ? -17.288 -12.159 -0.576 1.00 80.31 89 GLU A O 1
ATOM 742 N N . ASN A 1 90 ? -17.117 -9.942 -0.368 1.00 82.12 90 ASN A N 1
ATOM 743 C CA . ASN A 1 90 ? -16.275 -9.752 -1.546 1.00 82.12 90 ASN A CA 1
ATOM 744 C C . ASN A 1 90 ? -14.864 -9.265 -1.200 1.00 82.12 90 ASN A C 1
ATOM 746 O O . ASN A 1 90 ? -14.170 -8.727 -2.066 1.00 82.12 90 ASN A O 1
ATOM 750 N N . PHE A 1 91 ? -14.431 -9.428 0.050 1.00 82.94 91 PHE A N 1
ATOM 751 C CA . PHE A 1 91 ? -13.179 -8.873 0.555 1.00 82.94 91 PHE A CA 1
ATOM 752 C C . PHE A 1 91 ? -11.963 -9.348 -0.247 1.00 82.94 91 PHE A C 1
ATOM 754 O O . PHE A 1 91 ? -11.249 -8.545 -0.857 1.00 82.94 91 PHE A O 1
ATOM 761 N N . LEU A 1 92 ? -11.759 -10.669 -0.284 1.00 82.19 92 LEU A N 1
ATOM 762 C CA . LEU A 1 92 ? -10.624 -11.281 -0.972 1.00 82.19 92 LEU A CA 1
ATOM 763 C C . LEU A 1 92 ? -10.704 -11.042 -2.477 1.00 82.19 92 LEU A C 1
ATOM 765 O O . LEU A 1 92 ? -9.711 -10.647 -3.081 1.00 82.19 92 LEU A O 1
ATOM 769 N N . ARG A 1 93 ? -11.899 -11.179 -3.068 1.00 83.56 93 ARG A N 1
ATOM 770 C CA . ARG A 1 93 ? -12.115 -10.949 -4.502 1.00 83.56 93 ARG A CA 1
ATOM 771 C C . ARG A 1 9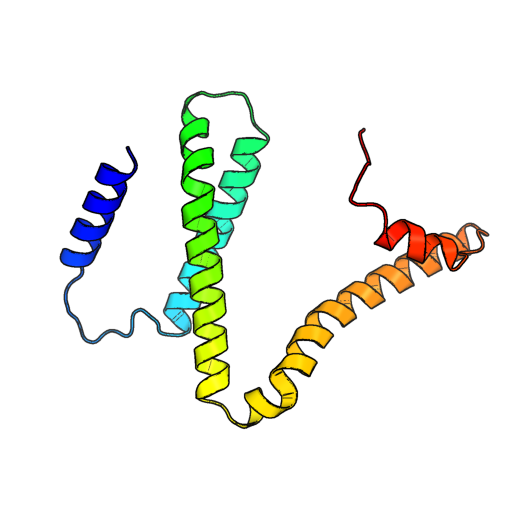3 ? -11.757 -9.522 -4.905 1.00 83.56 93 ARG A C 1
ATOM 773 O O . ARG A 1 93 ? -11.003 -9.341 -5.852 1.00 83.56 93 ARG A O 1
ATOM 780 N N . LYS A 1 94 ? -12.233 -8.504 -4.181 1.00 83.12 94 LYS A N 1
ATOM 781 C CA . LYS A 1 94 ? -11.919 -7.093 -4.471 1.00 83.12 94 LYS A CA 1
ATOM 782 C C . LYS A 1 94 ? -10.433 -6.791 -4.292 1.00 83.12 94 LYS A C 1
ATOM 784 O O . LYS A 1 94 ? -9.870 -6.026 -5.074 1.00 83.12 94 LYS A O 1
ATOM 789 N N . ARG A 1 95 ? -9.799 -7.370 -3.268 1.00 83.94 95 ARG A N 1
ATOM 790 C CA . ARG A 1 95 ? -8.387 -7.119 -2.964 1.00 83.94 95 ARG A CA 1
ATOM 791 C C . ARG A 1 95 ? -7.455 -7.791 -3.967 1.00 83.94 95 ARG A C 1
ATOM 793 O O . ARG A 1 95 ? -6.560 -7.125 -4.475 1.00 83.94 95 ARG A O 1
ATOM 800 N N . LEU A 1 96 ? -7.700 -9.061 -4.288 1.00 85.44 96 LEU A N 1
ATOM 801 C CA . LEU A 1 96 ? -6.945 -9.792 -5.302 1.00 85.44 96 LEU A CA 1
ATOM 802 C C . LEU A 1 96 ? -7.194 -9.204 -6.689 1.00 85.44 96 LEU A C 1
ATOM 804 O O . LEU A 1 96 ? -6.228 -8.905 -7.375 1.00 85.44 96 LEU A O 1
ATOM 808 N N . ALA A 1 97 ? -8.442 -8.921 -7.076 1.00 86.31 97 ALA A N 1
ATOM 809 C CA . ALA A 1 97 ? -8.733 -8.309 -8.375 1.00 86.31 97 ALA A CA 1
ATOM 810 C C . ALA A 1 97 ? -7.991 -6.979 -8.568 1.00 86.31 97 ALA A C 1
ATOM 812 O O . ALA A 1 97 ? -7.447 -6.734 -9.637 1.00 86.31 97 ALA A O 1
ATOM 813 N N . ARG A 1 98 ? -7.876 -6.145 -7.526 1.00 85.75 98 ARG A N 1
ATOM 814 C CA . ARG A 1 98 ? -7.100 -4.897 -7.602 1.00 85.75 98 ARG A CA 1
ATOM 815 C C . ARG A 1 98 ? -5.617 -5.119 -7.932 1.00 85.75 98 ARG A C 1
ATOM 817 O O . ARG A 1 98 ? -5.016 -4.230 -8.518 1.00 85.75 98 ARG A O 1
ATOM 824 N N . ILE A 1 99 ? -5.037 -6.259 -7.558 1.00 86.50 99 ILE A N 1
ATOM 825 C CA . ILE A 1 99 ? -3.643 -6.621 -7.871 1.00 86.50 99 ILE A CA 1
ATOM 826 C C . ILE A 1 99 ? -3.570 -7.326 -9.234 1.00 86.50 99 ILE A C 1
ATOM 828 O O . ILE A 1 99 ? -2.727 -6.994 -10.062 1.00 86.50 99 ILE A O 1
ATOM 832 N N . PHE A 1 100 ? -4.489 -8.256 -9.493 1.00 84.31 100 PHE A N 1
ATOM 833 C CA . PHE A 1 100 ? -4.529 -9.045 -10.722 1.00 84.31 100 PHE A CA 1
ATOM 834 C C . PHE A 1 100 ? -4.848 -8.211 -11.967 1.00 84.31 100 PHE A C 1
ATOM 836 O O . PHE A 1 100 ? -4.285 -8.484 -13.022 1.00 84.31 100 PHE A O 1
ATOM 843 N N . ILE A 1 101 ? -5.709 -7.193 -11.870 1.00 86.06 101 ILE A N 1
ATOM 844 C CA . ILE A 1 101 ? -6.063 -6.325 -13.005 1.00 86.06 101 ILE A CA 1
ATOM 845 C C . ILE A 1 101 ? -4.826 -5.611 -13.576 1.00 86.06 101 ILE A C 1
ATOM 847 O O . ILE A 1 101 ? -4.523 -5.845 -14.745 1.00 86.06 101 ILE A O 1
ATOM 851 N N . PRO A 1 102 ? -4.075 -4.788 -12.812 1.00 86.94 102 PRO A N 1
ATOM 852 C CA . PRO A 1 102 ? -2.900 -4.112 -13.356 1.00 86.94 102 PRO A CA 1
ATOM 853 C C . PRO A 1 102 ? -1.835 -5.111 -13.812 1.00 86.94 102 PRO A C 1
ATOM 855 O O . PRO A 1 102 ? -1.255 -4.922 -14.875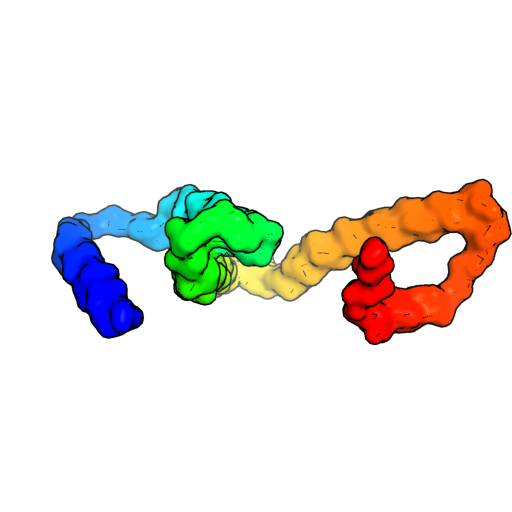 1.00 86.94 102 PRO A O 1
ATOM 858 N N . PHE A 1 103 ? -1.631 -6.207 -13.074 1.00 84.81 103 PHE A N 1
ATOM 859 C CA . PHE A 1 103 ? -0.705 -7.269 -13.472 1.00 84.81 103 PHE A CA 1
ATOM 860 C C . PHE A 1 103 ? -1.039 -7.848 -14.855 1.00 84.81 103 PHE A C 1
ATOM 862 O O . PHE A 1 103 ? -0.176 -7.919 -15.726 1.00 84.81 103 PHE A O 1
ATOM 869 N N . THR A 1 104 ? -2.310 -8.183 -15.086 1.00 85.38 104 THR A N 1
ATOM 870 C CA . THR A 1 104 ? -2.781 -8.722 -16.370 1.00 85.38 104 THR A CA 1
ATOM 871 C C . THR A 1 104 ? -2.630 -7.695 -17.489 1.00 85.38 104 THR A C 1
ATOM 873 O O . THR A 1 104 ? -2.187 -8.041 -18.579 1.00 85.38 104 THR A O 1
ATOM 876 N N . VAL A 1 105 ? -2.940 -6.423 -17.224 1.00 89.88 105 VAL A N 1
ATOM 877 C CA . VAL A 1 105 ? -2.781 -5.341 -18.207 1.00 89.88 105 VAL A CA 1
ATOM 878 C C . VAL A 1 105 ? -1.322 -5.212 -18.648 1.00 89.88 105 VAL A C 1
ATOM 880 O O . VAL A 1 105 ? -1.055 -5.205 -19.847 1.00 89.88 105 VAL A O 1
ATOM 883 N N . PHE A 1 106 ? -0.371 -5.174 -17.710 1.00 87.62 106 PHE A N 1
ATOM 884 C CA . PHE A 1 106 ? 1.052 -5.100 -18.054 1.00 87.62 106 PHE A CA 1
ATOM 885 C C . PHE A 1 106 ? 1.534 -6.330 -18.827 1.00 87.62 106 PHE A C 1
ATOM 887 O O . PHE A 1 106 ? 2.292 -6.179 -19.783 1.00 87.62 106 PHE A O 1
ATOM 894 N N . ILE A 1 107 ? 1.055 -7.527 -18.474 1.00 86.12 107 ILE A N 1
ATOM 895 C CA . ILE A 1 107 ? 1.354 -8.750 -19.227 1.00 86.12 107 ILE A CA 1
ATOM 896 C C . ILE A 1 107 ? 0.852 -8.648 -20.665 1.00 86.1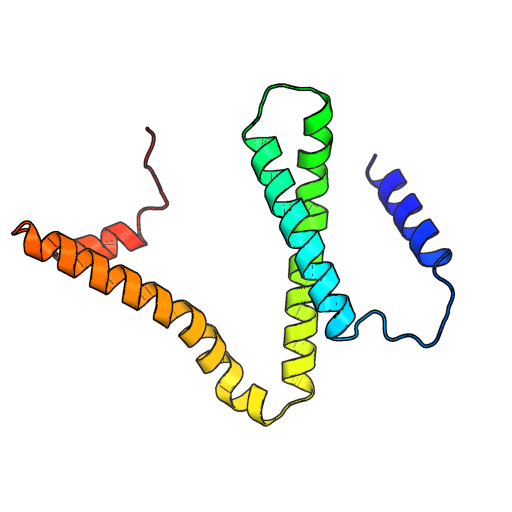2 107 ILE A C 1
ATOM 898 O O . ILE A 1 107 ? 1.604 -8.934 -21.590 1.00 86.12 107 ILE A O 1
ATOM 902 N N . VAL A 1 108 ? -0.396 -8.225 -20.870 1.00 87.75 108 VAL A N 1
ATOM 903 C CA . VAL A 1 108 ? -0.983 -8.130 -22.213 1.00 87.75 108 VAL A CA 1
ATOM 904 C C . VAL A 1 108 ? -0.224 -7.118 -23.068 1.00 87.75 108 VAL A C 1
ATOM 906 O O . VAL A 1 108 ? 0.113 -7.426 -24.209 1.00 87.75 108 VAL A O 1
ATOM 909 N N . ILE A 1 109 ? 0.105 -5.946 -22.515 1.00 89.88 109 ILE A N 1
ATOM 910 C CA . ILE A 1 109 ? 0.906 -4.929 -23.215 1.00 89.88 109 ILE A CA 1
ATOM 911 C C . ILE A 1 109 ? 2.275 -5.498 -23.605 1.00 89.88 109 ILE A C 1
ATOM 913 O O . ILE A 1 109 ? 2.723 -5.312 -24.735 1.00 89.88 109 ILE A O 1
ATOM 917 N N . TYR A 1 110 ? 2.926 -6.218 -22.692 1.00 84.12 110 TYR A N 1
ATOM 918 C CA . TYR A 1 110 ? 4.230 -6.821 -22.943 1.00 84.12 110 TYR A CA 1
ATOM 919 C C . TYR A 1 110 ? 4.183 -7.897 -24.035 1.00 84.12 110 TYR A C 1
ATOM 921 O O . TYR A 1 110 ? 5.002 -7.886 -24.952 1.00 84.12 110 TYR A O 1
ATOM 929 N N . VAL A 1 111 ? 3.205 -8.804 -23.970 1.00 84.00 111 VAL A N 1
ATOM 930 C CA . VAL A 1 111 ? 3.005 -9.849 -24.985 1.00 84.00 111 VAL A CA 1
ATOM 931 C C . VAL A 1 111 ? 2.729 -9.220 -26.347 1.00 84.00 111 VAL A C 1
ATOM 933 O O . VAL A 1 111 ? 3.305 -9.650 -27.342 1.00 84.00 111 VAL A O 1
ATOM 936 N N . PHE A 1 112 ? 1.909 -8.169 -26.393 1.00 87.44 112 PHE A N 1
ATOM 937 C CA . PHE A 1 112 ? 1.622 -7.446 -27.626 1.00 87.44 112 PHE A CA 1
ATOM 938 C C . PHE A 1 112 ? 2.880 -6.793 -28.210 1.00 87.44 112 PHE A C 1
ATOM 940 O O . PHE A 1 112 ? 3.167 -6.965 -29.390 1.00 87.44 112 PHE A O 1
ATOM 947 N N . TYR A 1 113 ? 3.682 -6.122 -27.379 1.00 87.94 113 TYR A N 1
ATOM 948 C CA . TYR A 1 113 ? 4.967 -5.551 -27.790 1.00 87.94 113 TYR A CA 1
ATOM 949 C C . TYR A 1 113 ? 5.902 -6.611 -28.398 1.00 87.94 113 TYR A C 1
ATOM 951 O O . TYR A 1 113 ? 6.427 -6.419 -29.494 1.00 87.94 113 TYR A O 1
ATOM 959 N N . ARG A 1 114 ? 6.050 -7.773 -27.752 1.00 83.00 114 ARG A N 1
ATOM 960 C CA . ARG A 1 114 ? 6.883 -8.881 -28.256 1.00 83.00 114 ARG A CA 1
ATOM 961 C C . ARG A 1 114 ? 6.337 -9.485 -29.554 1.00 83.00 114 ARG A C 1
ATOM 963 O O . ARG A 1 114 ? 7.114 -9.781 -30.457 1.00 83.00 114 ARG A O 1
ATOM 970 N N . ALA A 1 115 ? 5.014 -9.581 -29.690 1.00 84.06 115 ALA A N 1
ATOM 971 C CA . ALA A 1 115 ? 4.373 -10.038 -30.919 1.00 84.06 115 ALA A CA 1
ATOM 972 C C . ALA A 1 115 ? 4.638 -9.087 -32.100 1.00 84.06 115 ALA A C 1
ATOM 974 O O . ALA A 1 115 ? 4.889 -9.555 -33.208 1.00 84.06 115 ALA A O 1
ATOM 975 N N . THR A 1 116 ? 4.666 -7.763 -31.875 1.00 86.81 116 THR A N 1
ATOM 976 C CA . THR A 1 116 ? 5.040 -6.796 -32.930 1.00 86.81 116 THR A CA 1
ATOM 977 C C . THR A 1 116 ? 6.498 -6.912 -33.385 1.00 86.81 116 THR A C 1
ATOM 979 O O . THR A 1 116 ? 6.812 -6.527 -34.507 1.00 86.81 116 THR A O 1
ATOM 982 N N . LEU A 1 117 ? 7.374 -7.485 -32.553 1.00 86.88 117 LEU A N 1
ATOM 983 C CA . LEU A 1 117 ? 8.770 -7.784 -32.890 1.00 86.88 117 LEU A CA 1
ATOM 984 C C . LEU A 1 117 ? 8.944 -9.147 -33.586 1.00 86.88 117 LEU A C 1
ATOM 986 O O . LEU A 1 117 ? 10.061 -9.515 -33.938 1.00 86.88 117 LEU A O 1
ATOM 990 N N . GLY A 1 118 ? 7.854 -9.893 -33.804 1.00 80.44 118 GLY A N 1
ATOM 991 C CA . GLY A 1 118 ? 7.875 -11.205 -34.456 1.00 80.44 118 GLY A CA 1
ATOM 992 C C . GLY A 1 118 ? 8.330 -12.352 -33.549 1.00 80.44 118 GLY A C 1
ATOM 993 O O . GLY A 1 118 ? 8.597 -13.448 -34.038 1.00 80.44 118 GLY A O 1
ATOM 994 N N . GLU A 1 119 ? 8.416 -12.127 -32.237 1.00 77.00 119 GLU A N 1
ATOM 995 C CA . GLU A 1 119 ? 8.862 -13.141 -31.286 1.00 77.00 119 GLU A CA 1
ATOM 996 C C . GLU A 1 119 ? 7.688 -13.947 -30.717 1.00 77.00 119 GLU A C 1
ATOM 998 O O . GLU A 1 119 ? 6.669 -13.397 -30.291 1.00 77.00 119 GLU A O 1
ATOM 1003 N N . VAL A 1 120 ? 7.844 -15.273 -30.660 1.00 74.00 120 VAL A N 1
ATOM 1004 C CA . VAL A 1 120 ? 6.833 -16.178 -30.100 1.00 74.00 120 VAL A CA 1
ATOM 1005 C C . VAL A 1 120 ? 7.014 -16.250 -28.584 1.00 74.00 120 VAL A C 1
ATOM 1007 O O . VAL A 1 120 ? 8.020 -16.762 -28.090 1.00 74.00 120 VAL A O 1
ATOM 1010 N N . VAL A 1 121 ? 6.054 -15.725 -27.823 1.00 70.50 121 VAL A N 1
ATOM 1011 C CA . VAL A 1 121 ? 6.083 -15.806 -26.355 1.00 70.50 121 VAL A CA 1
ATOM 1012 C C . VAL A 1 121 ? 5.636 -17.206 -25.933 1.00 70.50 121 VAL A C 1
ATOM 1014 O O . VAL A 1 121 ? 4.449 -17.521 -25.976 1.00 70.50 121 VAL A O 1
ATOM 1017 N N . ASN A 1 122 ? 6.592 -18.055 -25.550 1.00 75.50 122 ASN A N 1
ATOM 1018 C CA . ASN A 1 122 ? 6.317 -19.403 -25.050 1.00 75.50 122 ASN A CA 1
ATOM 1019 C C . ASN A 1 122 ? 5.934 -19.375 -23.556 1.00 75.50 122 ASN A C 1
ATOM 1021 O O . ASN A 1 122 ? 6.342 -18.475 -22.824 1.00 75.50 122 ASN A O 1
ATOM 1025 N N . VAL A 1 123 ? 5.179 -20.367 -23.082 1.00 70.88 123 VAL A N 1
ATOM 1026 C CA . VAL A 1 123 ? 4.769 -20.499 -21.670 1.00 70.88 123 VAL A CA 1
ATOM 1027 C C . VAL A 1 123 ? 5.958 -20.605 -20.713 1.00 70.88 123 VAL A C 1
ATOM 1029 O O . VAL A 1 123 ? 5.881 -20.106 -19.590 1.00 70.88 123 VAL A O 1
ATOM 1032 N N . ASP A 1 124 ? 7.086 -21.128 -21.194 1.00 71.44 124 ASP A N 1
ATOM 1033 C CA . ASP A 1 124 ? 8.353 -21.175 -20.458 1.00 71.44 124 ASP A CA 1
ATOM 1034 C C . ASP A 1 124 ? 8.823 -19.782 -20.017 1.00 71.44 124 ASP A C 1
ATOM 1036 O O . ASP A 1 124 ? 9.399 -19.633 -18.943 1.00 71.44 124 ASP A O 1
ATOM 1040 N N . PHE A 1 125 ? 8.512 -18.730 -20.785 1.00 69.12 125 PHE A N 1
ATOM 1041 C CA . PHE A 1 125 ? 8.811 -17.350 -20.398 1.00 69.12 125 PHE A CA 1
ATOM 1042 C C . PHE A 1 125 ? 8.091 -16.949 -19.106 1.00 69.12 125 PHE A C 1
ATOM 1044 O O . PHE A 1 125 ? 8.685 -16.301 -18.247 1.00 69.12 125 PHE A O 1
ATOM 1051 N N . PHE A 1 126 ? 6.823 -17.336 -18.945 1.00 71.06 126 PHE A N 1
ATOM 1052 C CA . PHE A 1 126 ? 6.053 -17.001 -17.747 1.00 71.06 126 PHE A CA 1
ATOM 1053 C C . PHE A 1 126 ? 6.544 -17.771 -16.526 1.00 71.06 126 PHE A C 1
ATOM 1055 O O . PHE A 1 126 ? 6.582 -17.205 -15.434 1.00 71.06 126 PHE A O 1
ATOM 1062 N N . LEU A 1 127 ? 6.963 -19.025 -16.715 1.00 71.38 127 LEU A N 1
ATOM 1063 C CA . LEU A 1 127 ? 7.590 -19.819 -15.662 1.00 71.38 127 LEU A CA 1
ATOM 1064 C C . LEU A 1 127 ? 8.913 -19.181 -15.232 1.00 71.38 127 LEU A C 1
ATOM 1066 O O . LEU A 1 127 ? 9.075 -18.874 -14.058 1.00 71.38 127 LEU A O 1
ATOM 1070 N N . ILE A 1 128 ? 9.785 -18.839 -16.184 1.00 70.19 128 ILE A N 1
ATOM 1071 C CA . ILE A 1 128 ? 11.055 -18.148 -15.916 1.00 70.19 128 ILE A CA 1
ATOM 1072 C C . ILE A 1 128 ? 10.825 -16.789 -15.238 1.00 70.19 128 ILE A C 1
ATOM 1074 O O . ILE A 1 128 ? 11.565 -16.425 -14.328 1.00 70.19 128 ILE A O 1
ATOM 1078 N N . PHE A 1 129 ? 9.800 -16.036 -15.641 1.00 67.62 129 PHE A N 1
ATOM 1079 C CA . PHE A 1 129 ? 9.439 -14.760 -15.019 1.00 67.62 129 PHE A CA 1
ATOM 1080 C C . PHE A 1 129 ? 8.970 -14.92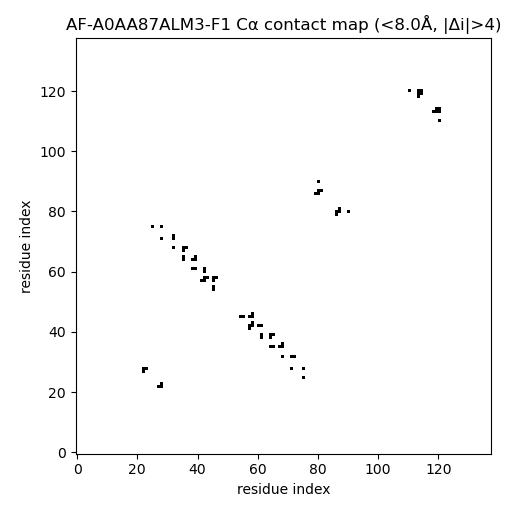3 -13.563 1.00 67.62 129 PHE A C 1
ATOM 1082 O O . PHE A 1 129 ? 9.303 -14.093 -12.719 1.00 67.62 129 PHE A O 1
ATOM 1089 N N . LEU A 1 130 ? 8.221 -15.986 -13.255 1.00 69.69 130 LEU A N 1
ATOM 1090 C CA . LEU A 1 130 ? 7.795 -16.327 -11.892 1.00 69.69 130 LEU A CA 1
ATOM 1091 C C . LEU A 1 130 ? 8.952 -16.850 -11.026 1.00 69.69 130 LEU A C 1
ATOM 1093 O O . LEU A 1 130 ? 8.952 -16.630 -9.817 1.00 69.69 130 LEU A O 1
ATOM 1097 N N . GLU A 1 131 ? 9.932 -17.518 -11.636 1.00 72.12 131 GLU A N 1
ATOM 1098 C CA . GLU A 1 131 ? 11.056 -18.168 -10.953 1.00 72.12 131 GLU A CA 1
ATOM 1099 C C . GLU A 1 131 ? 12.271 -17.245 -10.747 1.00 72.12 131 GLU A C 1
ATOM 1101 O O . GLU A 1 131 ? 13.086 -17.485 -9.857 1.00 72.12 131 GLU A O 1
ATOM 1106 N N . ARG A 1 132 ? 12.414 -16.174 -11.541 1.00 56.84 132 ARG A N 1
ATOM 1107 C CA . ARG A 1 132 ? 13.538 -15.222 -11.469 1.00 56.84 132 ARG A CA 1
ATOM 1108 C C . ARG A 1 132 ? 13.178 -13.986 -10.628 1.00 56.84 132 ARG A C 1
ATOM 1110 O O . ARG A 1 132 ? 12.624 -13.024 -11.168 1.00 56.84 132 ARG A O 1
ATOM 1117 N N . PRO A 1 133 ? 13.575 -13.899 -9.345 1.00 48.69 133 PRO A N 1
ATOM 1118 C CA . PRO A 1 133 ? 13.617 -12.614 -8.666 1.00 48.69 133 PRO A CA 1
ATOM 1119 C C . PRO A 1 133 ? 14.768 -11.794 -9.272 1.00 48.69 133 PRO A C 1
ATOM 1121 O O . PRO A 1 133 ? 15.933 -12.090 -9.038 1.00 48.69 133 PRO A O 1
ATOM 1124 N N . GLN A 1 134 ? 14.422 -10.808 -10.106 1.00 55.91 134 GLN A N 1
ATOM 1125 C CA . GLN A 1 134 ? 15.219 -9.618 -10.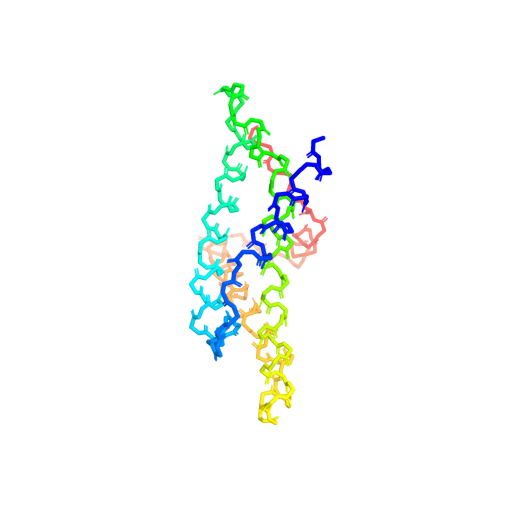456 1.00 55.91 134 GLN A CA 1
ATOM 1126 C C . GLN A 1 134 ? 16.754 -9.790 -10.363 1.00 55.91 134 GLN A C 1
ATOM 1128 O O . GLN A 1 134 ? 17.387 -9.310 -9.427 1.00 55.91 134 GLN A O 1
ATOM 1133 N N . GLN A 1 135 ? 17.369 -10.409 -11.372 1.00 42.38 135 GLN A N 1
ATOM 1134 C CA . GLN A 1 135 ? 18.783 -10.173 -11.682 1.00 42.38 135 GLN A CA 1
ATOM 1135 C C . GLN A 1 135 ? 18.876 -9.452 -13.024 1.00 42.38 135 GLN A C 1
ATOM 1137 O O . GLN A 1 135 ? 19.165 -10.051 -14.054 1.00 42.38 135 GLN A O 1
ATOM 1142 N N . TYR A 1 136 ? 18.602 -8.152 -12.995 1.00 41.00 136 TYR A N 1
ATOM 1143 C CA . TYR A 1 136 ? 19.163 -7.223 -13.967 1.00 41.00 136 TYR A CA 1
ATOM 1144 C C . TYR A 1 136 ? 20.189 -6.386 -13.210 1.00 41.00 136 TYR A C 1
ATOM 1146 O O . TYR A 1 136 ? 19.868 -5.336 -12.660 1.00 41.00 136 TYR A O 1
ATOM 1154 N N . ASN A 1 137 ? 21.411 -6.911 -13.121 1.00 34.84 137 ASN A N 1
ATOM 1155 C CA . ASN A 1 137 ? 22.571 -6.061 -12.900 1.00 34.84 137 ASN A CA 1
ATOM 1156 C C . ASN A 1 137 ? 22.824 -5.337 -14.226 1.00 34.84 137 ASN A C 1
ATOM 1158 O O . ASN A 1 137 ? 22.972 -5.993 -15.259 1.00 34.84 137 ASN A O 1
ATOM 1162 N N . LEU A 1 138 ? 22.782 -4.006 -14.175 1.00 36.25 138 LEU A N 1
ATOM 1163 C CA . LEU A 1 138 ? 23.456 -3.150 -15.149 1.00 36.25 138 LEU A CA 1
ATOM 1164 C C . LEU A 1 138 ? 24.969 -3.376 -15.061 1.00 36.25 138 LEU A C 1
ATOM 1166 O O . LEU A 1 138 ? 25.449 -3.603 -13.924 1.00 36.25 138 LEU A O 1
#

Mean predicted aligned error: 11.91 Å

Sequence (138 aa):
MDIFILLLISLFVYLIPKTDVDYLSNKSTKSLKGLLALFIIFHHLSQKITTGENFSNFEYMGRYIVALFFFLSGYGLYFQYSNNVNYKENFLRKRLARIFIPFTVFIVIYVFYRATLGEVVNVDFFLIFLERPQQYNL

pLDDT: mean 77.68, std 11.58, range [34.84, 91.12]

Secondary structure (DSSP, 8-state):
-HHHHHHHHHHHHHHS---S--TTSHHHHHHHHHHHHHHHHHHHHHHH--S-GGGHHHHHHHHHHHHHHHHHHHHHHHHHHHH-HHHHHTHHHHHHHHHHHHHHHHHHHHHHHHHHTT----HHHHHHHHH-------

Radius of gyration: 21.76 Å; Cα contacts (8 Å, |Δi|>4): 41; chains: 1; bounding box: 48×37×62 Å

InterPro domains:
  IPR002656 Acyltransferase 3 domain [PF01757] (32-118)

Foldseek 3Di:
DVVVVVVVVVVVVVPPPPDPDPCLPPVNLVVLLVVLVVLLVLLVVLVVDPPDPVSVVSVVCNVVSVVVSVVSVVVVLVVCCVPPPVCVVCVCVVVVCVVVVVVVVVVVVVCVVCVVVVDDDDPVNVVCVVVDDDDPDD